Protein AF-A0A4Y2JYC7-F1 (afdb_monomer_lite)

Secondary structure (DSSP, 8-state):
-HHHHHHHHHHHHHHHHHHHHHHHHHHHHHHHHHHHHHHHHHHHHHHHHHHHHHHHHHHHHHHHHHHHHHT-HHHHHHHHHHHHHHHHHHHHHHHHHHHHHHHHH-

Structure (mmCIF, N/CA/C/O backbone):
data_AF-A0A4Y2JYC7-F1
#
_entry.id   AF-A0A4Y2JYC7-F1
#
loop_
_atom_site.group_PDB
_atom_site.id
_atom_site.type_symbol
_atom_site.label_atom_id
_atom_site.label_alt_id
_atom_site.label_comp_id
_atom_site.label_asym_id
_atom_site.label_entity_id
_atom_site.label_seq_id
_atom_site.pdbx_PDB_ins_code
_atom_site.Cartn_x
_atom_site.Cartn_y
_atom_site.Cartn_z
_atom_site.occupancy
_atom_site.B_iso_or_equiv
_atom_site.auth_seq_id
_atom_site.auth_comp_id
_atom_site.auth_asym_id
_atom_site.auth_atom_id
_atom_site.pdbx_PDB_model_num
ATOM 1 N N . MET A 1 1 ? 36.116 4.049 -58.762 1.00 63.62 1 MET A N 1
ATOM 2 C CA . MET A 1 1 ? 35.206 3.078 -58.100 1.00 63.62 1 MET A CA 1
ATOM 3 C C . MET A 1 1 ? 35.592 2.724 -56.655 1.00 63.62 1 MET A C 1
ATOM 5 O O . MET A 1 1 ? 34.696 2.644 -55.826 1.00 63.62 1 MET A O 1
ATOM 9 N N . ARG A 1 2 ? 36.882 2.569 -56.302 1.00 67.31 2 ARG A N 1
ATOM 10 C CA . ARG A 1 2 ? 37.334 2.153 -54.951 1.00 67.31 2 ARG A CA 1
ATOM 11 C C . ARG A 1 2 ? 36.916 3.098 -53.806 1.00 67.31 2 ARG A C 1
ATOM 13 O O . ARG A 1 2 ? 36.446 2.634 -52.777 1.00 67.31 2 ARG A O 1
ATOM 20 N N . THR A 1 3 ? 37.012 4.412 -54.007 1.00 74.50 3 THR A N 1
ATOM 21 C CA . THR A 1 3 ? 36.698 5.432 -52.984 1.00 74.50 3 THR A CA 1
ATOM 22 C C . THR A 1 3 ? 35.213 5.475 -52.609 1.00 74.50 3 THR A C 1
ATOM 24 O O . THR A 1 3 ? 34.879 5.618 -51.437 1.00 74.50 3 THR A O 1
ATOM 27 N N . ALA A 1 4 ? 34.317 5.288 -53.585 1.00 79.62 4 ALA A N 1
ATOM 28 C CA . ALA A 1 4 ? 32.871 5.273 -53.354 1.00 79.62 4 ALA A CA 1
ATOM 29 C C . ALA A 1 4 ? 32.432 4.048 -52.533 1.00 79.62 4 ALA A C 1
ATOM 31 O O . ALA A 1 4 ? 31.626 4.182 -51.616 1.00 79.62 4 ALA A O 1
ATOM 32 N N . ALA A 1 5 ? 33.018 2.875 -52.803 1.00 83.31 5 ALA A N 1
ATOM 33 C CA . ALA A 1 5 ? 32.763 1.661 -52.028 1.00 83.31 5 ALA A CA 1
ATOM 34 C C . ALA A 1 5 ? 33.264 1.784 -50.576 1.00 83.31 5 ALA A C 1
ATOM 36 O O . ALA A 1 5 ? 32.557 1.401 -49.644 1.00 83.31 5 ALA A O 1
ATOM 37 N N . THR A 1 6 ? 34.443 2.382 -50.361 1.00 88.44 6 THR A N 1
ATOM 38 C CA . THR A 1 6 ? 34.963 2.655 -49.009 1.00 88.44 6 THR A CA 1
ATOM 39 C C . THR A 1 6 ? 34.076 3.640 -48.245 1.00 88.44 6 THR A C 1
ATOM 41 O O . THR A 1 6 ? 33.773 3.405 -47.078 1.00 88.44 6 THR A O 1
ATOM 44 N N . ALA A 1 7 ? 33.601 4.706 -48.899 1.00 89.62 7 ALA A N 1
ATOM 45 C CA . ALA A 1 7 ? 32.696 5.678 -48.286 1.00 89.62 7 ALA A CA 1
ATOM 46 C C . ALA A 1 7 ? 31.329 5.066 -47.933 1.00 89.62 7 ALA A C 1
ATOM 48 O O . ALA A 1 7 ? 30.807 5.315 -46.847 1.00 89.62 7 ALA A O 1
ATOM 49 N N . ALA A 1 8 ? 30.766 4.229 -48.812 1.00 91.12 8 ALA A N 1
ATOM 50 C CA . ALA A 1 8 ? 29.525 3.505 -48.540 1.00 91.12 8 ALA A CA 1
ATOM 51 C C . ALA A 1 8 ? 29.676 2.558 -47.338 1.00 91.12 8 ALA A C 1
ATOM 53 O O . ALA A 1 8 ? 28.829 2.553 -46.446 1.00 91.12 8 ALA A O 1
ATOM 54 N N . ARG A 1 9 ? 30.797 1.825 -47.258 1.00 91.62 9 ARG A N 1
ATOM 55 C CA . ARG A 1 9 ? 31.110 0.962 -46.110 1.00 91.62 9 ARG A CA 1
ATOM 56 C C . ARG A 1 9 ? 31.257 1.760 -44.814 1.00 91.62 9 ARG A C 1
ATOM 58 O O . ARG A 1 9 ? 30.737 1.331 -43.790 1.00 91.62 9 ARG A O 1
ATOM 65 N N . ALA A 1 10 ? 31.927 2.912 -44.851 1.00 94.62 10 ALA A N 1
ATOM 66 C CA . ALA A 1 10 ? 32.089 3.773 -43.680 1.00 94.62 10 ALA A CA 1
ATOM 67 C C . ALA A 1 10 ? 30.738 4.298 -43.162 1.00 94.62 10 ALA A C 1
ATOM 69 O O . ALA A 1 10 ? 30.463 4.192 -41.970 1.00 94.62 10 ALA A O 1
ATOM 70 N N . LYS A 1 11 ? 29.863 4.777 -44.060 1.00 94.81 11 LYS A N 1
ATOM 71 C CA . LYS A 1 11 ? 28.505 5.224 -43.704 1.00 94.81 11 LYS A CA 1
ATOM 72 C C . LYS A 1 11 ? 27.662 4.098 -43.109 1.00 94.81 11 LYS A C 1
ATOM 74 O O . LYS A 1 11 ? 26.975 4.312 -42.118 1.00 94.81 11 LYS A O 1
ATOM 79 N N . TYR A 1 12 ? 27.737 2.900 -43.688 1.00 94.94 12 TYR A N 1
ATOM 80 C CA . TYR A 1 12 ? 27.019 1.739 -43.167 1.00 94.94 12 TYR A CA 1
ATOM 81 C C . TYR A 1 12 ? 27.495 1.352 -41.760 1.00 94.94 12 TYR A C 1
ATOM 83 O O . TYR A 1 12 ? 26.672 1.116 -40.882 1.00 94.94 12 TYR A O 1
ATOM 91 N N . MET A 1 13 ? 28.808 1.360 -41.506 1.00 96.44 13 MET A N 1
ATOM 92 C CA . MET A 1 13 ? 29.340 1.082 -40.166 1.00 96.44 13 MET A CA 1
ATOM 93 C C . MET A 1 13 ? 28.915 2.136 -39.136 1.00 96.44 13 MET A C 1
ATOM 95 O O . MET A 1 13 ? 28.501 1.768 -38.041 1.00 96.44 13 MET A O 1
ATOM 99 N N . GLN A 1 14 ? 28.943 3.424 -39.498 1.00 96.56 14 GLN A N 1
ATOM 100 C CA . GLN A 1 14 ? 28.438 4.501 -38.635 1.00 96.56 14 GLN A CA 1
ATOM 101 C C . GLN A 1 14 ? 26.948 4.335 -38.323 1.00 96.56 14 GLN A C 1
ATOM 103 O O . GLN A 1 14 ? 26.535 4.513 -37.180 1.00 96.56 14 GLN A O 1
ATOM 108 N N . TYR A 1 15 ? 26.144 3.956 -39.321 1.00 96.50 15 TYR A N 1
ATOM 109 C CA . TYR A 1 15 ? 24.732 3.654 -39.110 1.00 96.50 15 TYR A CA 1
ATOM 110 C C . TYR A 1 15 ? 24.555 2.507 -38.104 1.00 96.50 15 TYR A C 1
ATOM 112 O O . TYR A 1 15 ? 23.860 2.692 -37.108 1.00 96.50 15 TYR A O 1
ATOM 120 N N . LEU A 1 16 ? 25.247 1.376 -38.284 1.00 96.62 16 LEU A N 1
ATOM 121 C CA . LEU A 1 16 ? 25.171 0.240 -37.354 1.00 96.62 16 LEU A CA 1
ATOM 122 C C . LEU A 1 16 ? 25.575 0.607 -35.917 1.00 96.62 16 LEU A C 1
ATOM 124 O O . LEU A 1 16 ? 24.968 0.130 -34.958 1.00 96.62 16 LEU A O 1
ATOM 128 N N . GLU A 1 17 ? 26.596 1.446 -35.751 1.00 96.00 17 GLU A N 1
ATOM 129 C CA . GLU A 1 17 ? 27.024 1.929 -34.437 1.00 96.00 17 GLU A CA 1
ATOM 130 C C . GLU A 1 17 ? 25.992 2.875 -33.807 1.00 96.00 17 GLU A C 1
ATOM 132 O O . GLU A 1 17 ? 25.731 2.795 -32.601 1.00 96.00 17 GLU A O 1
ATOM 137 N N . SER A 1 18 ? 25.343 3.712 -34.624 1.00 95.19 18 SER A N 1
ATOM 138 C CA . SER A 1 18 ? 24.253 4.582 -34.180 1.00 95.19 18 SER A CA 1
ATOM 139 C C . SER A 1 18 ? 23.031 3.783 -33.725 1.00 95.19 18 SER A C 1
ATOM 141 O O . SER A 1 18 ? 22.506 4.060 -32.650 1.00 95.19 18 SER A O 1
ATOM 143 N N . GLU A 1 19 ? 22.632 2.741 -34.459 1.00 96.50 19 GLU A N 1
ATOM 144 C CA . GLU A 1 19 ? 21.495 1.887 -34.091 1.00 96.50 19 GLU A CA 1
ATOM 145 C C . GLU A 1 19 ? 21.774 1.122 -32.796 1.00 96.50 19 GLU A C 1
ATOM 147 O O . GLU A 1 19 ? 20.953 1.135 -31.884 1.00 96.50 19 GLU A O 1
ATOM 152 N N . ARG A 1 20 ? 22.980 0.556 -32.645 1.00 95.75 20 ARG A N 1
ATOM 153 C CA . ARG A 1 20 ? 23.386 -0.113 -31.398 1.00 95.75 20 ARG A CA 1
ATOM 154 C C . ARG A 1 20 ? 23.392 0.845 -30.206 1.00 95.75 20 ARG A C 1
ATOM 156 O O . ARG A 1 20 ? 23.116 0.443 -29.078 1.00 95.75 20 ARG A O 1
ATOM 163 N N . SER A 1 21 ? 23.759 2.104 -30.433 1.00 94.50 21 SER A N 1
ATOM 164 C CA . SER A 1 21 ? 23.754 3.128 -29.387 1.00 94.50 21 SER A CA 1
ATOM 165 C C . SER A 1 21 ? 22.327 3.518 -29.001 1.00 94.50 21 SER A C 1
ATOM 167 O O . SER A 1 21 ? 22.030 3.576 -27.809 1.00 94.50 21 SER A O 1
ATOM 169 N N . LYS A 1 22 ? 21.431 3.698 -29.982 1.00 95.38 22 LYS A N 1
ATOM 170 C CA . LYS A 1 22 ? 20.003 3.957 -29.742 1.00 95.38 22 LYS A CA 1
ATOM 171 C C . LYS A 1 22 ? 19.351 2.829 -28.953 1.00 95.38 22 LYS A C 1
ATOM 173 O O . LYS A 1 22 ? 18.779 3.093 -27.901 1.00 95.38 22 LYS A O 1
ATOM 178 N N . GLU A 1 23 ? 19.539 1.583 -29.377 1.00 93.56 23 GLU A N 1
ATOM 179 C CA . GLU A 1 23 ? 18.974 0.402 -28.714 1.00 93.56 23 GLU A CA 1
ATOM 180 C C . GLU A 1 23 ? 19.392 0.317 -27.233 1.00 93.56 23 GLU A C 1
ATOM 182 O O . GLU A 1 23 ? 18.571 0.069 -26.343 1.00 93.56 23 GLU A O 1
ATOM 187 N N . LYS A 1 24 ? 20.668 0.610 -26.932 1.00 93.81 24 LYS A N 1
ATOM 188 C CA . LYS A 1 24 ? 21.158 0.710 -25.547 1.00 93.81 24 LYS A CA 1
ATOM 189 C C . LYS A 1 24 ? 20.432 1.804 -24.765 1.00 93.81 24 LYS A C 1
ATOM 191 O O . LYS A 1 24 ? 20.039 1.568 -23.623 1.00 93.81 24 LYS A O 1
ATOM 196 N N . THR A 1 25 ? 20.263 2.990 -25.353 1.00 94.38 25 THR A N 1
ATOM 197 C CA . THR A 1 25 ? 19.582 4.108 -24.680 1.00 94.38 25 THR A CA 1
ATOM 198 C C . THR A 1 25 ? 18.095 3.842 -24.458 1.00 94.38 25 THR A C 1
ATOM 200 O O . THR A 1 25 ? 17.602 4.097 -23.362 1.00 94.38 25 THR A O 1
ATOM 203 N N . GLU A 1 26 ? 17.405 3.253 -25.434 1.00 95.00 26 GLU A N 1
ATOM 204 C CA . GLU A 1 26 ? 15.991 2.881 -25.340 1.00 95.00 26 GLU A CA 1
ATOM 205 C C . GLU A 1 26 ? 15.776 1.829 -24.250 1.00 95.00 26 GLU A C 1
ATOM 207 O O . GLU A 1 26 ? 14.904 1.981 -23.398 1.00 95.00 26 GLU A O 1
ATOM 212 N N . THR A 1 27 ? 16.641 0.814 -24.183 1.00 95.06 27 THR A N 1
ATOM 213 C CA . THR A 1 27 ? 16.577 -0.207 -23.127 1.00 95.06 27 THR A CA 1
ATOM 214 C C . THR A 1 27 ? 16.748 0.402 -21.731 1.00 95.06 27 THR A C 1
ATOM 216 O O . THR A 1 27 ? 16.060 0.005 -20.789 1.00 95.06 27 THR A O 1
ATOM 219 N N . ILE A 1 28 ? 17.651 1.376 -21.569 1.00 95.06 28 ILE A N 1
ATOM 220 C CA . ILE A 1 28 ? 17.839 2.086 -20.293 1.00 95.06 28 ILE A CA 1
ATOM 221 C C . ILE A 1 28 ? 16.596 2.912 -19.946 1.00 95.06 28 ILE A C 1
ATOM 223 O O . ILE A 1 28 ? 16.153 2.885 -18.798 1.00 95.06 28 ILE A O 1
ATOM 227 N N . GLN A 1 29 ? 16.017 3.622 -20.916 1.00 96.00 29 GLN A N 1
ATOM 228 C CA . GLN A 1 29 ? 14.802 4.414 -20.708 1.00 96.00 29 GLN A CA 1
ATOM 229 C C . GLN A 1 29 ? 13.607 3.540 -20.322 1.00 96.00 29 GLN A C 1
ATOM 231 O O . GLN A 1 29 ? 12.898 3.875 -19.378 1.00 96.00 29 GLN A O 1
ATOM 236 N N . LEU A 1 30 ? 13.422 2.394 -20.981 1.00 96.31 30 LEU A N 1
ATOM 237 C CA . LEU A 1 30 ? 12.362 1.443 -20.646 1.00 96.31 30 LEU A CA 1
ATOM 238 C C . LEU A 1 30 ? 12.511 0.904 -19.219 1.00 96.31 30 LEU A C 1
ATOM 240 O O . LEU A 1 30 ? 11.531 0.852 -18.481 1.00 96.31 30 LEU A O 1
ATOM 244 N N . LYS A 1 31 ? 13.736 0.563 -18.800 1.00 94.75 31 LYS A N 1
ATOM 245 C CA . LYS A 1 31 ? 14.008 0.120 -17.422 1.00 94.75 31 LYS A CA 1
ATOM 246 C C . LYS A 1 31 ? 13.726 1.213 -16.391 1.00 94.75 31 LYS A C 1
ATOM 248 O O . LYS A 1 31 ? 13.151 0.914 -15.351 1.00 94.75 31 LYS A O 1
ATOM 253 N N . ARG A 1 32 ? 14.105 2.464 -16.679 1.00 94.62 32 ARG A N 1
ATOM 254 C CA . ARG A 1 32 ? 13.810 3.616 -15.807 1.00 94.62 32 ARG A CA 1
ATOM 255 C C . ARG A 1 32 ? 12.311 3.847 -15.677 1.00 94.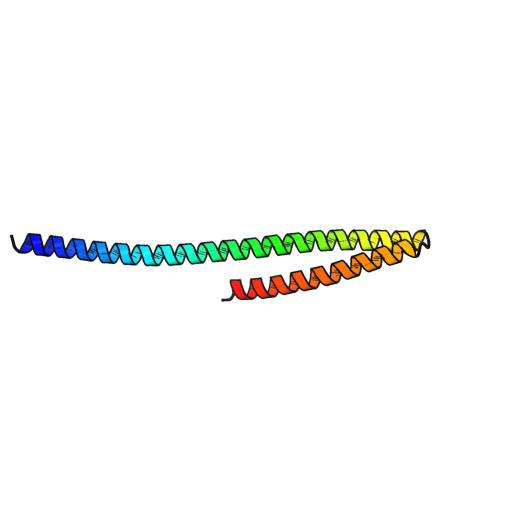62 32 ARG A C 1
ATOM 257 O O . ARG A 1 32 ? 11.818 3.935 -14.563 1.00 94.62 32 ARG A O 1
ATOM 264 N N . LYS A 1 33 ? 11.593 3.846 -16.800 1.00 96.38 33 LYS A N 1
ATOM 265 C CA . LYS A 1 33 ? 10.140 4.013 -16.818 1.00 96.38 33 LYS A CA 1
ATOM 266 C C . LYS A 1 33 ? 9.427 2.916 -16.022 1.00 96.38 33 LYS A C 1
ATOM 268 O O . LYS A 1 33 ? 8.565 3.221 -15.211 1.00 96.38 33 LYS A O 1
ATOM 273 N N . ALA A 1 34 ? 9.822 1.654 -16.199 1.00 95.81 34 ALA A N 1
ATOM 274 C CA . ALA A 1 34 ? 9.248 0.546 -15.436 1.00 95.81 34 ALA A CA 1
ATOM 275 C C . ALA A 1 34 ? 9.498 0.683 -13.920 1.00 95.81 34 ALA A C 1
ATOM 277 O O . ALA A 1 34 ? 8.620 0.369 -13.120 1.00 95.81 34 ALA A O 1
ATOM 278 N N . LEU A 1 35 ? 10.680 1.173 -13.524 1.00 95.62 35 LEU A N 1
ATOM 279 C CA . LEU A 1 35 ? 11.002 1.437 -12.120 1.00 95.62 35 LEU A CA 1
ATOM 280 C C . LEU A 1 35 ? 10.170 2.598 -11.551 1.00 95.62 35 LEU A C 1
ATOM 282 O O . LEU A 1 35 ? 9.654 2.487 -10.442 1.00 95.62 35 LEU A O 1
ATOM 286 N N . GLU A 1 36 ? 10.016 3.688 -12.304 1.00 95.75 36 GLU A N 1
ATOM 287 C CA . GLU A 1 36 ? 9.171 4.829 -11.926 1.00 95.75 36 GLU A CA 1
ATOM 288 C C . GLU A 1 36 ? 7.709 4.398 -11.731 1.00 95.75 36 GLU A C 1
ATOM 290 O O . GLU A 1 36 ? 7.110 4.704 -10.700 1.00 95.75 36 GLU A O 1
ATOM 295 N N . GLU A 1 37 ? 7.163 3.605 -12.658 1.00 96.75 37 GLU A N 1
ATOM 296 C CA . GLU A 1 37 ? 5.807 3.051 -12.560 1.00 96.75 37 GLU A CA 1
ATOM 297 C C . GLU A 1 37 ? 5.639 2.135 -11.332 1.00 96.75 37 GLU A C 1
ATOM 299 O O . GLU A 1 37 ? 4.624 2.210 -10.634 1.00 96.75 37 GLU A O 1
ATOM 304 N N . GLU A 1 38 ? 6.637 1.298 -11.016 1.00 96.00 38 GLU A N 1
ATOM 305 C CA . GLU A 1 38 ? 6.630 0.454 -9.812 1.00 96.00 38 GLU A CA 1
ATOM 306 C C . GLU A 1 38 ? 6.644 1.304 -8.528 1.00 96.00 38 GLU A C 1
ATOM 308 O O . GLU A 1 38 ? 5.877 1.041 -7.597 1.00 96.00 38 GLU A O 1
ATOM 313 N N . ILE A 1 39 ? 7.477 2.348 -8.478 1.00 96.75 39 ILE A N 1
ATOM 314 C CA . ILE A 1 39 ? 7.564 3.279 -7.344 1.00 96.75 39 ILE A CA 1
ATOM 315 C C . ILE A 1 39 ? 6.232 4.004 -7.133 1.00 96.75 39 ILE A C 1
ATOM 317 O O . ILE A 1 39 ? 5.748 4.085 -5.999 1.00 96.75 39 ILE A O 1
ATOM 321 N N . ASP A 1 40 ? 5.621 4.512 -8.200 1.00 97.44 40 ASP A N 1
ATOM 322 C CA . ASP A 1 40 ? 4.346 5.222 -8.116 1.00 97.44 40 ASP A CA 1
ATOM 323 C C . ASP A 1 40 ? 3.212 4.296 -7.674 1.00 97.44 40 ASP A C 1
ATOM 325 O O . ASP A 1 40 ? 2.419 4.663 -6.800 1.00 97.44 40 ASP A O 1
ATOM 329 N N . PHE A 1 41 ? 3.185 3.058 -8.174 1.00 97.19 41 PHE A N 1
ATOM 330 C CA . PHE A 1 41 ? 2.248 2.041 -7.705 1.00 97.19 41 PHE A CA 1
ATOM 331 C C . PHE A 1 41 ? 2.401 1.766 -6.200 1.00 97.19 41 PHE A C 1
ATOM 333 O O . PHE A 1 41 ? 1.408 1.711 -5.467 1.00 97.19 41 PHE A O 1
ATOM 340 N N . LEU A 1 42 ? 3.636 1.627 -5.703 1.00 96.75 42 LEU A N 1
ATOM 341 C CA . LEU A 1 42 ? 3.895 1.397 -4.279 1.00 96.75 42 LEU A CA 1
ATOM 342 C C . LEU A 1 42 ? 3.462 2.592 -3.418 1.00 96.75 42 LEU A C 1
ATOM 344 O O . LEU A 1 42 ? 2.839 2.386 -2.373 1.00 96.75 42 LEU A O 1
ATOM 348 N N . LYS A 1 43 ? 3.716 3.830 -3.866 1.00 96.81 43 LYS A N 1
ATOM 349 C CA . LYS A 1 43 ? 3.248 5.052 -3.188 1.00 96.81 43 LYS A CA 1
ATOM 350 C C . LYS A 1 43 ? 1.726 5.112 -3.118 1.00 96.81 43 LYS A C 1
ATOM 352 O O . LYS A 1 43 ? 1.180 5.340 -2.041 1.00 96.81 43 LYS A O 1
ATOM 357 N N . GLN A 1 44 ? 1.035 4.866 -4.231 1.00 98.00 44 GLN A N 1
ATOM 358 C CA . GLN A 1 44 ? -0.431 4.853 -4.270 1.00 98.00 44 GLN A CA 1
ATOM 359 C C . GLN A 1 44 ? -1.007 3.786 -3.334 1.00 98.00 44 GLN A C 1
ATOM 361 O O . GLN A 1 44 ? -1.911 4.068 -2.546 1.00 98.00 44 GLN A O 1
ATOM 366 N N . LYS A 1 45 ? -0.441 2.574 -3.357 1.00 97.50 45 LYS A N 1
ATOM 367 C CA . LYS A 1 45 ? -0.850 1.484 -2.467 1.00 97.50 45 LYS A CA 1
ATOM 368 C C . LYS A 1 45 ? -0.652 1.837 -0.992 1.00 97.50 45 LYS A C 1
ATOM 370 O O . LYS A 1 45 ? -1.526 1.545 -0.176 1.00 97.50 45 LYS A O 1
ATOM 375 N N . LYS A 1 46 ? 0.476 2.466 -0.648 1.00 97.75 46 LYS A N 1
ATOM 376 C CA . LYS A 1 46 ? 0.748 2.943 0.713 1.00 97.75 46 LYS A CA 1
ATOM 377 C C . LYS A 1 46 ? -0.285 3.986 1.143 1.00 97.75 46 LYS A C 1
ATOM 379 O O . LYS A 1 46 ? -0.880 3.832 2.205 1.00 97.75 46 LYS A O 1
ATOM 384 N N . MET A 1 47 ? -0.530 4.994 0.306 1.00 97.94 47 MET A N 1
ATOM 385 C CA . MET A 1 47 ? -1.508 6.052 0.576 1.00 97.94 47 MET A CA 1
ATOM 386 C C . MET A 1 47 ? -2.908 5.486 0.821 1.00 97.94 47 MET A C 1
ATOM 388 O O . MET A 1 47 ? -3.552 5.848 1.802 1.00 97.94 47 MET A O 1
ATOM 392 N N . PHE A 1 48 ? -3.353 4.544 -0.016 1.00 98.00 48 PHE A N 1
ATOM 393 C CA . PHE A 1 48 ? -4.651 3.891 0.154 1.00 98.00 48 PHE A CA 1
ATOM 394 C C . PHE A 1 48 ? -4.769 3.187 1.513 1.00 98.00 48 PHE A C 1
ATOM 396 O O . PHE A 1 48 ? -5.754 3.377 2.225 1.00 98.00 48 PHE A O 1
ATOM 403 N N . LEU A 1 49 ? -3.743 2.422 1.908 1.00 97.44 49 LEU A N 1
ATOM 404 C CA . LEU A 1 49 ? -3.717 1.747 3.207 1.00 97.44 49 LEU A CA 1
ATOM 405 C C . LEU A 1 49 ? -3.704 2.732 4.380 1.00 97.44 49 LEU A C 1
ATOM 407 O O . LEU A 1 49 ? -4.332 2.455 5.396 1.00 97.44 49 LEU A O 1
ATOM 411 N N . GLN A 1 50 ? -3.019 3.871 4.256 1.00 98.31 50 GLN A N 1
ATOM 412 C CA . GLN A 1 50 ? -3.007 4.903 5.296 1.00 98.31 50 GLN A CA 1
ATOM 413 C C . GLN A 1 50 ? -4.390 5.535 5.486 1.00 98.31 50 GLN A C 1
ATOM 415 O O . GLN A 1 50 ? -4.840 5.674 6.623 1.00 98.31 50 GLN A O 1
ATOM 420 N N . THR A 1 51 ? -5.085 5.870 4.395 1.00 98.06 51 THR A N 1
ATOM 421 C CA . THR A 1 51 ? -6.452 6.410 4.460 1.00 98.06 51 THR A CA 1
ATOM 422 C C . THR A 1 51 ? -7.426 5.399 5.062 1.00 98.06 51 THR A C 1
ATOM 424 O O . THR A 1 51 ? -8.171 5.734 5.979 1.00 98.06 51 THR A O 1
ATOM 427 N N . ASP A 1 52 ? -7.386 4.151 4.604 1.00 97.88 52 ASP A N 1
ATOM 428 C CA . ASP A 1 52 ? -8.231 3.071 5.121 1.00 97.88 52 ASP A CA 1
ATOM 429 C C . ASP A 1 52 ? -7.943 2.773 6.609 1.00 97.88 52 ASP A C 1
ATOM 431 O O . ASP A 1 52 ? -8.859 2.597 7.417 1.00 97.88 52 ASP A O 1
ATOM 435 N N . MET A 1 53 ? -6.670 2.783 7.017 1.00 97.88 53 MET A N 1
ATOM 436 C CA . MET A 1 53 ? -6.270 2.647 8.421 1.00 97.88 53 MET A CA 1
ATOM 437 C C . MET A 1 53 ? -6.815 3.793 9.282 1.00 97.88 53 MET A C 1
ATOM 439 O O . MET A 1 53 ? -7.349 3.528 10.359 1.00 97.88 53 MET A O 1
ATOM 443 N N . HIS A 1 54 ? -6.736 5.039 8.804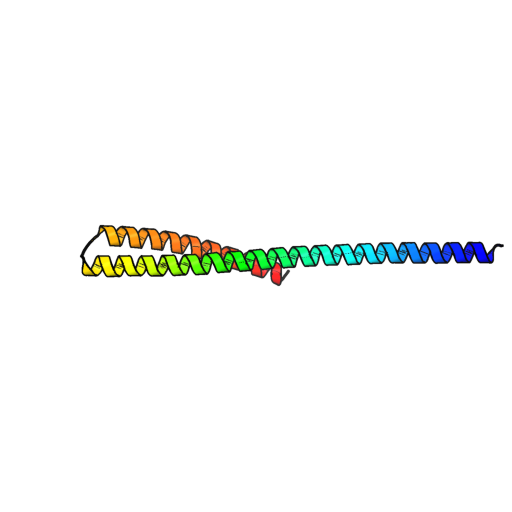 1.00 98.06 54 HIS A N 1
ATOM 444 C CA . HIS A 1 54 ? -7.285 6.204 9.503 1.00 98.06 54 HIS A CA 1
ATOM 445 C C . HIS A 1 54 ? -8.796 6.076 9.711 1.00 98.06 54 HIS A C 1
ATOM 447 O O . HIS A 1 54 ? -9.270 6.188 10.838 1.00 98.06 54 HIS A O 1
ATOM 453 N N . GLN A 1 55 ? -9.544 5.771 8.648 1.00 98.06 55 GLN A N 1
ATOM 454 C CA . GLN A 1 55 ? -10.998 5.587 8.713 1.00 98.06 55 GLN A CA 1
ATOM 455 C C . GLN A 1 55 ? -11.386 4.446 9.664 1.00 98.06 55 GLN A C 1
ATOM 457 O O . GLN A 1 55 ? -12.325 4.563 10.452 1.00 98.06 55 GLN A O 1
ATOM 462 N N . THR A 1 56 ? -10.634 3.340 9.633 1.00 98.06 56 THR A N 1
ATOM 463 C CA . THR A 1 56 ? -10.838 2.215 10.558 1.00 98.06 56 THR A CA 1
ATOM 464 C C . THR A 1 56 ? -10.593 2.643 12.009 1.00 98.06 56 THR A C 1
ATOM 466 O O . THR A 1 56 ? -11.321 2.220 12.906 1.00 98.06 56 THR A O 1
ATOM 469 N N . ASN A 1 57 ? -9.586 3.488 12.248 1.00 98.00 57 ASN A N 1
ATOM 470 C CA . ASN A 1 57 ? -9.240 3.986 13.578 1.00 98.00 57 ASN A CA 1
ATOM 471 C C . ASN A 1 57 ? -10.294 4.943 14.138 1.00 98.00 57 ASN A C 1
ATOM 473 O O . ASN A 1 57 ? -10.654 4.827 15.307 1.00 98.00 57 ASN A O 1
ATOM 477 N N . GLU A 1 58 ? -10.828 5.841 13.310 1.00 98.31 58 GLU A N 1
ATOM 478 C CA . GLU A 1 58 ? -11.957 6.69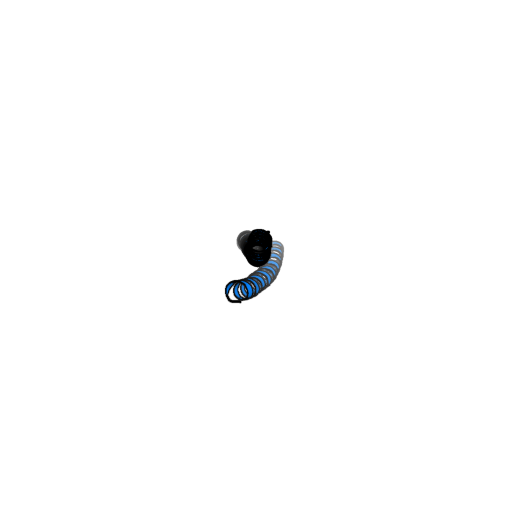8 13.689 1.00 98.31 58 GLU A CA 1
ATOM 479 C C . GLU A 1 58 ? -13.168 5.855 14.081 1.00 98.31 58 GLU A C 1
ATOM 481 O O . GLU A 1 58 ? -13.670 5.994 15.193 1.00 98.31 58 GLU A O 1
ATOM 486 N N . LYS A 1 59 ? -13.541 4.872 13.251 1.00 98.25 59 LYS A N 1
ATOM 487 C CA . LYS A 1 59 ? -14.639 3.951 13.567 1.00 98.25 59 LYS A CA 1
ATOM 488 C C . LYS A 1 59 ? -14.405 3.180 14.871 1.00 98.25 59 LYS A C 1
ATOM 490 O O . LYS A 1 59 ? -15.333 2.991 15.654 1.00 98.25 59 LYS A O 1
ATOM 495 N N . ALA A 1 60 ? -13.177 2.729 15.124 1.00 98.44 60 ALA A N 1
ATOM 496 C CA . ALA A 1 60 ? -12.834 2.056 16.375 1.00 98.44 60 ALA A CA 1
ATOM 497 C C . ALA A 1 60 ? -12.974 2.991 17.590 1.00 98.44 60 ALA A C 1
ATOM 499 O O . ALA A 1 60 ? -13.413 2.544 18.652 1.00 98.44 60 ALA A O 1
ATOM 500 N N . ASN A 1 61 ? -12.622 4.271 17.448 1.00 98.19 61 ASN A N 1
ATOM 501 C CA . ASN A 1 61 ? -12.798 5.273 18.498 1.00 98.19 61 ASN A CA 1
ATOM 502 C C . ASN A 1 61 ? -14.278 5.595 18.732 1.00 98.19 61 ASN A C 1
ATOM 504 O O . ASN A 1 61 ? -14.697 5.644 19.884 1.00 98.19 61 ASN A O 1
ATOM 508 N N . ASP A 1 62 ? -15.075 5.742 17.673 1.00 98.31 62 ASP A N 1
ATOM 509 C CA . ASP A 1 62 ? -16.519 5.978 17.777 1.00 98.31 62 ASP A CA 1
ATOM 510 C C . ASP A 1 62 ? -17.217 4.840 18.527 1.00 98.31 62 ASP A C 1
ATOM 512 O O . ASP A 1 62 ? -17.949 5.094 19.483 1.00 98.31 62 ASP A O 1
ATOM 516 N N . LEU A 1 63 ? -16.905 3.587 18.174 1.00 98.25 63 LEU A N 1
ATOM 517 C CA . LEU A 1 63 ? -17.419 2.405 18.874 1.00 98.25 63 LEU A CA 1
ATOM 518 C C . LEU A 1 63 ? -16.997 2.369 20.347 1.00 98.25 63 LEU A C 1
ATOM 520 O O . LEU A 1 63 ? -17.802 2.012 21.201 1.00 98.25 63 LEU A O 1
ATOM 524 N N . ALA A 1 64 ? -15.756 2.747 20.667 1.00 98.00 64 ALA A N 1
ATOM 525 C CA . ALA A 1 64 ? -15.289 2.796 22.054 1.00 98.00 64 ALA A CA 1
ATOM 526 C C . ALA A 1 64 ? -16.010 3.889 22.862 1.00 98.00 64 ALA A C 1
ATOM 528 O O . ALA A 1 64 ? -16.444 3.641 23.986 1.00 98.00 64 ALA A O 1
ATOM 529 N N . ASN A 1 65 ? -16.195 5.073 22.272 1.00 97.94 65 ASN A N 1
ATOM 530 C CA . ASN A 1 65 ? -16.932 6.178 22.884 1.00 97.94 65 ASN A CA 1
ATOM 531 C C . ASN A 1 65 ? -18.407 5.813 23.114 1.00 97.94 65 ASN A C 1
ATOM 533 O O . ASN A 1 65 ? -18.999 6.180 24.130 1.00 97.94 65 ASN A O 1
ATOM 537 N N . GLU A 1 66 ? -19.024 5.105 22.167 1.00 97.94 66 GLU A N 1
ATOM 538 C CA . GLU A 1 66 ? -20.395 4.617 22.302 1.00 97.94 66 GLU A CA 1
ATOM 539 C C . GLU A 1 66 ? -20.501 3.511 23.357 1.00 97.94 66 GLU A C 1
ATOM 541 O O . GLU A 1 66 ? -21.420 3.547 24.180 1.00 97.94 66 GLU A O 1
ATOM 546 N N . ALA A 1 67 ? -19.538 2.585 23.401 1.00 98.06 67 ALA A N 1
ATOM 547 C CA . ALA A 1 67 ? -19.445 1.551 24.429 1.00 98.06 67 ALA A CA 1
ATOM 548 C C . ALA A 1 67 ? -19.369 2.158 25.836 1.00 98.06 67 ALA A C 1
ATOM 550 O O . ALA A 1 67 ? -20.040 1.682 26.745 1.00 98.06 67 ALA A O 1
ATOM 551 N N . GLU A 1 68 ? -18.606 3.237 26.026 1.00 95.81 68 GLU A N 1
ATOM 552 C CA . GLU A 1 68 ? -18.500 3.918 27.321 1.00 95.81 68 GLU A CA 1
ATOM 553 C C . GLU A 1 68 ? -19.830 4.563 27.746 1.00 95.81 68 GLU A C 1
ATOM 555 O O . GLU A 1 68 ? -20.269 4.404 28.887 1.00 95.81 68 GLU A O 1
ATOM 560 N N . LYS A 1 69 ? -20.516 5.239 26.813 1.00 97.94 69 LYS A N 1
ATOM 561 C CA . LYS A 1 69 ? -21.817 5.886 27.069 1.00 97.94 69 LYS A CA 1
ATOM 562 C C . LYS A 1 69 ? -22.922 4.877 27.375 1.00 97.94 69 LYS A C 1
ATOM 564 O O . LYS A 1 69 ? -23.715 5.087 28.290 1.00 97.94 69 LYS A O 1
ATOM 569 N N . SER A 1 70 ? -22.990 3.810 26.584 1.00 97.50 70 SER A N 1
ATOM 570 C CA . SER A 1 70 ? -24.036 2.782 26.663 1.00 97.50 70 SER A CA 1
ATOM 571 C C . SER A 1 70 ? -23.728 1.683 27.681 1.00 97.50 70 SER A C 1
ATOM 573 O O . SER A 1 70 ? -24.636 0.960 28.088 1.00 97.50 70 SER A O 1
ATOM 575 N N . LYS A 1 71 ? -22.464 1.571 28.112 1.00 96.75 71 LYS A N 1
ATOM 576 C CA . LYS A 1 71 ? -21.915 0.443 28.878 1.00 96.75 71 LYS A CA 1
ATOM 577 C C . LYS A 1 71 ? -22.079 -0.900 28.151 1.00 96.75 71 LYS A C 1
ATOM 579 O O . LYS A 1 71 ? -22.190 -1.940 28.800 1.00 96.75 71 LYS A O 1
ATOM 584 N N . ASP A 1 72 ? -22.092 -0.881 26.817 1.00 97.56 72 ASP A N 1
ATOM 585 C CA . ASP A 1 72 ? -22.206 -2.082 25.989 1.00 97.56 72 ASP A CA 1
ATOM 586 C C . ASP A 1 72 ? -20.828 -2.702 25.712 1.00 97.56 72 ASP A C 1
ATOM 588 O O . ASP A 1 72 ? -20.005 -2.183 24.952 1.00 97.56 72 ASP A O 1
ATOM 592 N N . ILE A 1 73 ? -20.592 -3.864 26.319 1.00 97.06 73 ILE A N 1
ATOM 593 C CA . ILE A 1 73 ? -19.359 -4.635 26.145 1.00 97.06 73 ILE A CA 1
ATOM 594 C C . ILE A 1 73 ? -19.179 -5.155 24.710 1.00 97.06 73 ILE A C 1
ATOM 596 O O . ILE A 1 73 ? -18.045 -5.322 24.263 1.00 97.06 73 ILE A O 1
ATOM 600 N N . ASN A 1 74 ? -20.260 -5.372 23.956 1.00 98.06 74 ASN A N 1
ATOM 601 C CA . ASN A 1 74 ? -20.169 -5.872 22.584 1.00 98.06 74 ASN A CA 1
ATOM 602 C C . ASN A 1 74 ? -19.550 -4.828 21.650 1.00 98.06 74 ASN A C 1
ATOM 604 O O . ASN A 1 74 ? -18.742 -5.177 20.788 1.00 98.06 74 ASN A O 1
ATOM 608 N N . LEU A 1 75 ? -19.873 -3.546 21.846 1.00 98.06 75 LEU A N 1
ATOM 609 C CA . LEU A 1 75 ? -19.262 -2.445 21.094 1.00 98.06 75 LEU A CA 1
ATOM 610 C C . LEU A 1 75 ? -17.76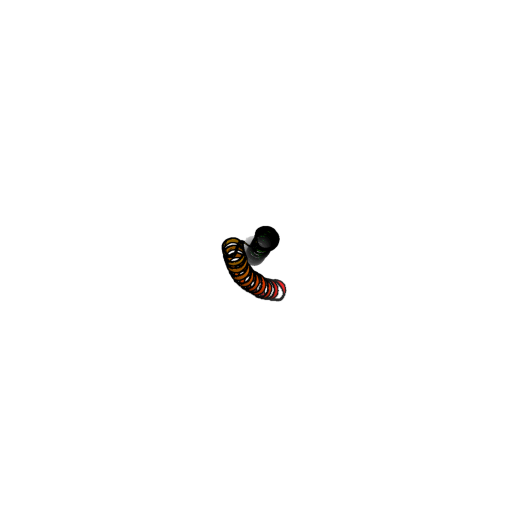1 -2.331 21.390 1.00 98.06 75 LEU A C 1
ATOM 612 O O . LEU A 1 75 ? -16.962 -2.084 20.483 1.00 98.06 75 LEU A O 1
ATOM 616 N N . LEU A 1 76 ? -17.356 -2.591 22.637 1.00 96.94 76 LEU A N 1
ATOM 617 C CA . LEU A 1 76 ? -15.945 -2.620 23.020 1.00 96.94 76 LEU A CA 1
ATOM 618 C C . LEU A 1 76 ? -15.186 -3.763 22.326 1.00 96.94 76 LEU A C 1
ATOM 620 O O . LEU A 1 76 ? -14.080 -3.548 21.827 1.00 96.94 76 LEU A O 1
ATOM 624 N N . ILE A 1 77 ? -15.787 -4.956 22.244 1.00 98.00 77 ILE A N 1
ATOM 625 C CA . ILE A 1 77 ? -15.216 -6.104 21.519 1.00 98.00 77 ILE A CA 1
ATOM 626 C C . ILE A 1 77 ? -15.036 -5.759 20.034 1.00 98.00 77 ILE A C 1
ATOM 628 O O . ILE A 1 77 ? -13.949 -5.951 19.492 1.00 98.00 77 ILE A O 1
ATOM 632 N N . GLN A 1 78 ? -16.050 -5.165 19.395 1.00 98.25 78 GLN A N 1
ATOM 633 C CA . GLN A 1 78 ? -15.960 -4.737 17.993 1.00 98.25 78 GLN A CA 1
ATOM 634 C C . GLN A 1 78 ? -14.857 -3.688 17.774 1.00 98.25 78 GLN A C 1
ATOM 636 O O . GLN A 1 78 ? -14.075 -3.794 16.829 1.00 98.25 78 GLN A O 1
ATOM 641 N N . SER A 1 79 ? -14.745 -2.691 18.660 1.00 98.19 79 SER A N 1
ATOM 642 C CA . SER A 1 79 ? -13.656 -1.703 18.618 1.00 98.19 79 SER A CA 1
ATOM 643 C C . SER A 1 79 ? -12.281 -2.378 18.688 1.00 98.19 79 SER A C 1
ATOM 645 O O . SER A 1 79 ? -11.380 -2.048 17.912 1.00 98.19 79 SER A O 1
ATOM 647 N N . TYR A 1 80 ? -12.121 -3.363 19.574 1.00 97.50 80 TYR A N 1
ATOM 648 C CA . TYR A 1 80 ? -10.873 -4.108 19.725 1.00 97.50 80 TYR A CA 1
ATOM 649 C C . TYR A 1 80 ? -10.501 -4.905 18.463 1.00 97.50 80 TYR A C 1
ATOM 651 O O . TYR A 1 80 ? -9.345 -4.871 18.031 1.00 97.50 80 TYR A O 1
ATOM 659 N N . GLU A 1 81 ? -11.464 -5.567 17.819 1.00 97.81 81 GLU A N 1
ATOM 660 C CA . GLU A 1 81 ? -11.240 -6.282 16.554 1.00 97.81 81 GLU A CA 1
ATOM 661 C C . GLU A 1 81 ? -10.770 -5.344 15.430 1.00 97.81 81 GLU A C 1
ATOM 663 O O . GLU A 1 81 ? -9.844 -5.669 14.673 1.00 97.81 81 GLU A O 1
ATOM 668 N N . LEU A 1 82 ? -11.343 -4.137 15.355 1.00 98.19 82 LEU A N 1
ATOM 669 C CA . LEU A 1 82 ? -10.879 -3.111 14.420 1.00 98.19 82 LEU A CA 1
ATOM 670 C C . LEU A 1 82 ? -9.446 -2.661 14.734 1.00 98.19 82 LEU A C 1
ATOM 672 O O . LEU A 1 82 ? -8.640 -2.521 13.814 1.00 98.19 82 LEU A O 1
ATOM 676 N N . ARG A 1 83 ? -9.083 -2.504 16.014 1.00 98.00 83 ARG A N 1
ATOM 677 C CA . ARG A 1 83 ? -7.706 -2.159 16.420 1.00 98.00 83 ARG A CA 1
ATOM 678 C C . ARG A 1 83 ? -6.693 -3.235 16.046 1.00 98.00 83 ARG A C 1
ATOM 680 O O . ARG A 1 83 ? -5.611 -2.898 15.573 1.00 98.00 83 ARG A O 1
ATOM 687 N N . LYS A 1 84 ? -7.053 -4.515 16.152 1.00 97.69 84 LYS A N 1
ATOM 688 C CA . LYS A 1 84 ? -6.205 -5.611 15.658 1.00 97.69 84 LYS A CA 1
ATOM 689 C C . LYS A 1 84 ? -5.956 -5.488 14.151 1.00 97.69 84 LYS A C 1
ATOM 691 O O . LYS A 1 84 ? -4.819 -5.591 13.695 1.00 97.69 84 LYS A O 1
ATOM 696 N N . THR A 1 85 ? -7.009 -5.190 13.393 1.00 97.12 85 THR A N 1
ATOM 697 C CA . THR A 1 85 ? -6.917 -4.970 11.942 1.00 97.12 85 THR A CA 1
ATOM 69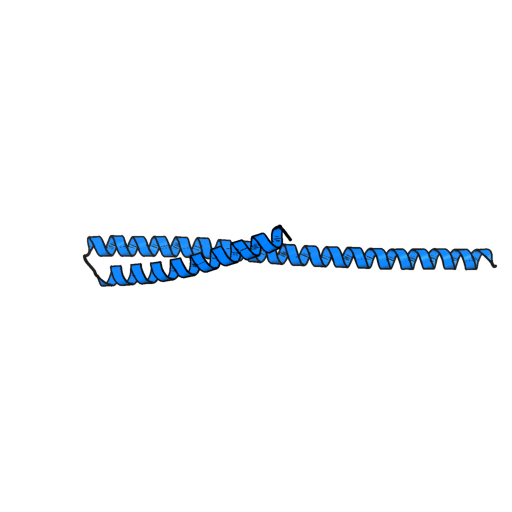8 C C . THR A 1 85 ? -6.019 -3.770 11.601 1.00 97.12 85 THR A C 1
ATOM 700 O O . THR A 1 85 ? -5.268 -3.815 10.626 1.00 97.12 85 THR A O 1
ATOM 703 N N . ILE A 1 86 ? -6.051 -2.703 12.406 1.00 98.00 86 ILE A N 1
ATOM 704 C CA . ILE A 1 86 ? -5.171 -1.530 12.258 1.00 98.00 86 ILE A CA 1
ATOM 705 C C . ILE A 1 86 ? -3.702 -1.921 12.431 1.00 98.00 86 ILE A C 1
ATOM 707 O O . ILE A 1 86 ? -2.895 -1.586 11.567 1.00 98.00 86 ILE A O 1
ATOM 711 N N . SER A 1 87 ? -3.358 -2.691 13.468 1.00 97.00 87 SER A N 1
ATOM 712 C CA . SER A 1 87 ? -1.981 -3.162 13.677 1.00 97.00 87 SER A CA 1
ATOM 713 C C . SER A 1 87 ? -1.461 -3.988 12.494 1.00 97.00 87 SER A C 1
ATOM 715 O O . SER A 1 87 ? -0.314 -3.842 12.075 1.00 97.00 87 SER A O 1
ATOM 717 N N . GLU A 1 88 ? -2.308 -4.823 11.888 1.00 96.19 88 GLU A N 1
ATOM 718 C CA . GLU A 1 88 ? -1.939 -5.572 10.680 1.00 96.19 88 GLU A CA 1
ATOM 719 C C . GLU A 1 88 ? -1.702 -4.657 9.464 1.00 96.19 88 GLU A C 1
ATOM 721 O O . GLU A 1 88 ? -0.803 -4.915 8.655 1.00 96.19 88 GLU A O 1
ATOM 726 N N . LYS A 1 89 ? -2.495 -3.586 9.309 1.00 96.75 89 LYS A N 1
ATOM 727 C CA . LYS A 1 89 ? -2.301 -2.576 8.251 1.00 96.75 89 LYS A CA 1
ATOM 728 C C . LYS A 1 89 ? -1.012 -1.779 8.470 1.00 96.75 89 LYS A C 1
ATOM 730 O O . LYS A 1 89 ? -0.285 -1.553 7.505 1.00 96.75 89 LYS A O 1
ATOM 735 N N . GLU A 1 90 ? -0.688 -1.431 9.710 1.00 97.56 90 GLU A N 1
ATOM 736 C CA . GLU A 1 90 ? 0.540 -0.719 10.078 1.00 97.56 90 GLU A CA 1
ATOM 737 C C . GLU A 1 90 ? 1.797 -1.515 9.690 1.00 97.56 90 GLU A C 1
ATOM 739 O O . GLU A 1 90 ? 2.691 -0.989 9.026 1.00 97.56 90 GLU A O 1
ATOM 744 N N . ILE A 1 91 ? 1.825 -2.824 9.972 1.00 97.88 91 ILE A N 1
ATOM 745 C CA . ILE A 1 91 ? 2.922 -3.715 9.551 1.00 97.88 91 ILE A CA 1
ATOM 746 C C . ILE A 1 91 ? 3.075 -3.725 8.021 1.00 97.88 91 ILE A C 1
ATOM 748 O O . ILE A 1 91 ? 4.193 -3.676 7.494 1.00 97.88 91 ILE A O 1
ATOM 752 N N . LYS A 1 92 ? 1.958 -3.767 7.282 1.00 97.19 92 LYS A N 1
ATOM 753 C CA . LYS A 1 92 ? 1.972 -3.727 5.809 1.00 97.19 92 LYS A CA 1
ATOM 754 C C . LYS A 1 92 ? 2.510 -2.394 5.285 1.00 97.19 92 LYS A C 1
ATOM 756 O O . LYS A 1 92 ? 3.291 -2.410 4.337 1.00 97.19 92 LYS A O 1
ATOM 761 N N . ILE A 1 93 ? 2.131 -1.270 5.894 1.00 98.06 93 ILE A N 1
ATOM 762 C CA . ILE A 1 93 ? 2.642 0.065 5.545 1.00 98.06 93 ILE A CA 1
ATOM 763 C C . ILE A 1 93 ? 4.155 0.133 5.779 1.00 98.06 93 ILE A C 1
ATOM 765 O O . ILE A 1 93 ? 4.884 0.495 4.859 1.00 98.06 93 ILE A O 1
ATOM 769 N N . ASN A 1 94 ? 4.637 -0.320 6.938 1.00 97.19 94 ASN A N 1
ATOM 770 C CA . ASN A 1 94 ? 6.071 -0.354 7.250 1.00 97.19 94 ASN A CA 1
ATOM 771 C C . ASN A 1 94 ? 6.853 -1.230 6.257 1.00 97.19 94 ASN A C 1
ATOM 773 O O . ASN A 1 94 ? 7.93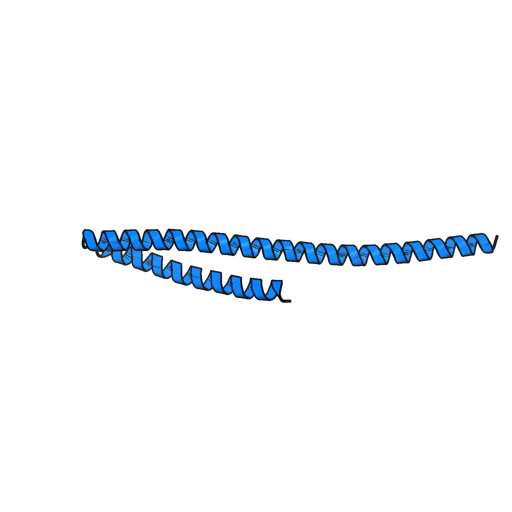9 -0.867 5.809 1.00 97.19 94 ASN A O 1
ATOM 777 N N . THR A 1 95 ? 6.275 -2.360 5.842 1.00 97.56 95 THR A N 1
ATOM 778 C CA . THR A 1 95 ? 6.868 -3.221 4.806 1.00 97.56 95 THR A CA 1
ATOM 779 C C . THR A 1 95 ? 6.958 -2.507 3.453 1.00 97.56 95 THR A C 1
ATOM 781 O O . THR A 1 95 ? 7.939 -2.675 2.728 1.00 97.56 95 THR A O 1
ATOM 784 N N . LEU A 1 96 ? 5.942 -1.719 3.083 1.00 96.75 96 LEU A N 1
ATOM 785 C CA . LEU A 1 96 ? 5.973 -0.914 1.859 1.00 96.75 96 LEU A CA 1
ATOM 786 C C . LEU A 1 96 ? 7.019 0.200 1.940 1.00 96.75 96 LEU A C 1
ATOM 788 O O . LEU A 1 96 ? 7.666 0.464 0.932 1.00 96.75 96 LEU A O 1
ATOM 792 N N . ASP A 1 97 ? 7.224 0.802 3.111 1.00 95.69 97 ASP A N 1
ATOM 793 C CA . ASP A 1 97 ? 8.254 1.823 3.315 1.00 95.69 97 ASP A CA 1
ATOM 794 C C . ASP A 1 97 ? 9.669 1.287 3.125 1.00 95.69 97 ASP A C 1
ATOM 796 O O . ASP A 1 97 ? 10.477 1.914 2.440 1.00 95.69 97 ASP A O 1
ATOM 800 N N . VAL A 1 98 ? 9.953 0.095 3.653 1.00 96.25 98 VAL A N 1
ATOM 801 C CA . VAL A 1 98 ? 11.237 -0.580 3.415 1.00 96.25 98 VAL A CA 1
ATOM 802 C C . VAL A 1 98 ? 11.439 -0.828 1.919 1.00 96.25 98 VAL A C 1
ATOM 804 O O . VAL A 1 98 ? 12.459 -0.421 1.369 1.00 96.25 98 VAL A O 1
ATOM 807 N N . LYS A 1 99 ? 10.437 -1.395 1.233 1.00 95.56 99 LYS A N 1
ATOM 808 C CA . LYS A 1 99 ? 10.506 -1.649 -0.218 1.00 95.56 99 LYS A CA 1
ATOM 809 C C . LYS A 1 99 ? 10.693 -0.374 -1.037 1.00 95.56 99 LYS A C 1
ATOM 811 O O . LYS A 1 99 ? 11.424 -0.377 -2.021 1.00 95.56 99 LYS A O 1
ATOM 816 N N . LEU A 1 100 ? 10.019 0.711 -0.660 1.00 95.44 100 LEU A N 1
ATOM 817 C CA . LEU A 1 100 ? 10.133 1.987 -1.358 1.00 95.44 100 LEU A CA 1
ATOM 818 C C . LEU A 1 100 ? 11.534 2.577 -1.177 1.00 95.44 100 LEU A C 1
ATOM 820 O O . LEU A 1 100 ? 12.136 3.018 -2.151 1.00 95.44 100 LEU A O 1
ATOM 824 N N . ASN A 1 101 ? 12.079 2.525 0.040 1.00 93.25 101 ASN A N 1
ATOM 825 C CA . ASN A 1 101 ? 13.446 2.964 0.312 1.00 93.25 101 ASN A CA 1
ATOM 826 C C . ASN A 1 101 ? 14.473 2.143 -0.473 1.00 93.25 101 ASN A C 1
ATOM 828 O O . ASN A 1 101 ? 15.372 2.722 -1.076 1.00 93.25 101 ASN A O 1
ATOM 832 N N . GLU A 1 102 ? 14.314 0.821 -0.536 1.00 93.81 102 GLU A N 1
ATOM 833 C CA . GLU A 1 102 ? 15.172 -0.040 -1.357 1.00 93.81 102 GLU A CA 1
ATOM 834 C C . GLU A 1 102 ? 15.127 0.339 -2.842 1.00 93.81 102 GLU A C 1
ATOM 836 O O . GLU A 1 102 ? 16.143 0.241 -3.513 1.00 93.81 102 GLU A O 1
ATOM 841 N N . LYS A 1 103 ? 13.981 0.774 -3.372 1.00 91.38 103 LYS A N 1
ATOM 842 C CA . LYS A 1 103 ? 13.824 1.126 -4.796 1.00 91.38 103 LYS A CA 1
ATOM 843 C C . LYS A 1 103 ? 14.265 2.548 -5.141 1.00 91.38 103 LYS A C 1
ATOM 845 O O . LYS A 1 103 ? 14.547 2.821 -6.298 1.00 91.38 103 LYS A O 1
ATOM 850 N N . VAL A 1 104 ? 14.261 3.456 -4.166 1.00 86.06 104 VAL A N 1
ATOM 851 C CA . VAL A 1 104 ? 14.680 4.856 -4.350 1.00 86.06 104 VAL A CA 1
ATOM 852 C C . VAL A 1 104 ? 16.193 5.012 -4.185 1.00 86.06 104 VAL A C 1
ATOM 854 O O . VAL A 1 104 ? 16.789 5.854 -4.853 1.00 86.06 104 VAL A O 1
ATOM 857 N N . TRP A 1 105 ? 16.805 4.226 -3.294 1.00 74.81 105 TRP A N 1
ATOM 858 C CA . TRP A 1 105 ? 18.228 4.337 -2.955 1.00 74.81 105 TRP A CA 1
ATOM 859 C C . TRP A 1 105 ? 19.131 3.270 -3.599 1.00 74.81 105 TRP A C 1
ATOM 861 O O . TRP A 1 105 ? 20.350 3.392 -3.470 1.00 74.81 105 TRP A O 1
ATOM 871 N N . ASN A 1 106 ? 18.573 2.266 -4.291 1.00 58.56 106 ASN A N 1
ATOM 872 C CA . ASN A 1 106 ? 19.315 1.379 -5.207 1.00 58.56 106 ASN A CA 1
ATOM 873 C C . ASN A 1 106 ? 19.082 1.781 -6.664 1.00 58.56 106 ASN A C 1
ATOM 875 O O . ASN A 1 106 ? 20.049 1.688 -7.453 1.00 58.56 106 ASN A O 1
#

Sequence (106 aa):
MRTAATAARAKYMQYLESERSKEKTETIQLKRKALEEEIDFLKQKKMFLQTDMHQTNEKANDLANEAEKSKDINLLIQSYELRKTISEKEIKINTLDVKLNEKVWN

pLDDT: mean 94.74, std 6.82, range [58.56, 98.44]

Organism: Araneus ventricosus (NCBI:txid182803)

Foldseek 3Di:
DVVVVVVVVVVVVVVVVVVVVVVVVVVVVVVVVVLVVVLVVLVVVLVVLVVVLVVLLVQLVVLVVVCVVVVDVVSPVVSVVSVVVSVVSVVVSVVSVVVSCVSVVD

Radius of gyration: 29.22 Å; chains: 1; bounding box: 61×13×87 Å